Protein AF-A0AAN8C612-F1 (afdb_monomer)

Radius of gyration: 25.5 Å; Cα contacts (8 Å, |Δi|>4): 121; chains: 1; bounding box: 64×46×46 Å

Organism: NCBI:txid159716

Mean predicted aligned error: 17.06 Å

pLDDT: mean 70.89, std 15.76, range [33.28, 92.06]

Nearest PDB structures (foldseek):
  6yfp-assembly1_AA  TM=2.473E-01  e=7.999E+00  Leviviridae sp.

Secondary structure (DSSP, 8-state):
-------S---SEEEEEEEEE-TT---TTS---TT------EEEEEEEE--S------TTS-SS-EEEEEE---SS-S------S-----HHHHHHHHHHHHTT--TTGGGG-

Sequence (113 aa):
MEGGCYPTQVGNTVLFKASYKCQYRVNPRAAKSSKNTCCQAKMHTTLKSTRGEMKAEDPHMPDLPFKVILINRHNHNLFVADAIRHRDVGGKANSILTGPFEIGHTPTSALRS

Structure (mmCIF, N/CA/C/O backbone):
data_AF-A0AAN8C612-F1
#
_entry.id   AF-A0AAN8C612-F1
#
loop_
_atom_site.group_PDB
_atom_site.id
_atom_site.type_symbol
_atom_site.label_atom_id
_atom_site.label_alt_id
_atom_site.label_comp_id
_atom_site.label_asym_id
_atom_site.label_entity_id
_atom_site.label_seq_id
_atom_site.pdbx_PDB_ins_code
_atom_site.Cartn_x
_atom_site.Cartn_y
_atom_site.Cartn_z
_atom_site.occupancy
_atom_site.B_iso_or_equiv
_atom_site.auth_seq_id
_atom_site.auth_comp_id
_atom_site.auth_asym_id
_atom_site.auth_atom_id
_atom_site.pdbx_PDB_model_num
ATOM 1 N N . MET A 1 1 ? 26.838 -25.869 -1.429 1.00 33.28 1 MET A N 1
ATOM 2 C CA . MET A 1 1 ? 26.468 -24.542 -0.891 1.00 33.28 1 MET A CA 1
ATOM 3 C C . MET A 1 1 ? 26.833 -23.528 -1.957 1.00 33.28 1 MET A C 1
ATOM 5 O O . MET A 1 1 ? 27.986 -23.134 -2.028 1.00 33.28 1 MET A O 1
ATOM 9 N N . GLU A 1 2 ? 25.906 -23.197 -2.852 1.00 34.38 2 GLU A N 1
ATOM 10 C CA . GLU A 1 2 ? 26.202 -22.290 -3.966 1.00 34.38 2 GLU A CA 1
ATOM 11 C C . GLU A 1 2 ? 25.794 -20.867 -3.587 1.00 34.38 2 GLU A C 1
ATOM 13 O O . GLU A 1 2 ? 24.615 -20.524 -3.505 1.00 34.38 2 GLU A O 1
ATOM 18 N N . GLY A 1 3 ? 26.800 -20.056 -3.259 1.00 36.91 3 GLY A N 1
ATOM 19 C CA . GLY A 1 3 ? 26.654 -18.626 -3.037 1.00 36.91 3 GLY A CA 1
ATOM 20 C C . GLY A 1 3 ? 26.552 -17.908 -4.376 1.00 36.91 3 GLY A C 1
ATOM 21 O O . GLY A 1 3 ? 27.569 -17.596 -4.988 1.00 36.91 3 GLY A O 1
ATOM 22 N N . GLY A 1 4 ? 25.326 -17.642 -4.825 1.00 34.19 4 GLY A N 1
ATOM 23 C CA . GLY A 1 4 ? 25.079 -16.792 -5.986 1.00 34.19 4 GLY A CA 1
ATOM 24 C C . GLY A 1 4 ? 25.585 -15.369 -5.735 1.00 34.19 4 GLY A C 1
ATOM 25 O O . GLY A 1 4 ? 25.044 -14.643 -4.898 1.00 34.19 4 GLY A O 1
ATOM 26 N N . CYS A 1 5 ? 26.634 -14.973 -6.456 1.00 39.12 5 CYS A N 1
ATOM 27 C CA . CYS A 1 5 ? 27.111 -13.597 -6.539 1.00 39.12 5 CYS A CA 1
ATOM 28 C C . CYS A 1 5 ? 26.143 -12.802 -7.429 1.00 39.12 5 CYS A C 1
ATOM 30 O O . CYS A 1 5 ? 26.260 -12.807 -8.651 1.00 39.12 5 CYS A O 1
ATOM 32 N N . TYR A 1 6 ? 25.141 -12.154 -6.829 1.00 44.09 6 TYR A N 1
ATOM 33 C CA . TYR A 1 6 ? 24.265 -11.239 -7.563 1.00 44.09 6 TYR A CA 1
ATOM 34 C C . TYR A 1 6 ? 25.030 -9.940 -7.866 1.00 44.09 6 TYR A C 1
ATOM 36 O O . TYR A 1 6 ? 25.555 -9.331 -6.929 1.00 44.09 6 TYR A O 1
ATOM 44 N N . PRO A 1 7 ? 25.082 -9.468 -9.125 1.00 44.91 7 PRO A N 1
ATOM 45 C CA . PRO A 1 7 ? 25.811 -8.253 -9.473 1.00 44.91 7 PRO A CA 1
ATOM 46 C C . PRO A 1 7 ? 25.229 -7.042 -8.730 1.00 44.91 7 PRO A C 1
ATOM 48 O O . PRO A 1 7 ? 24.074 -6.650 -8.903 1.00 44.91 7 PRO A O 1
ATOM 51 N N . THR A 1 8 ? 26.041 -6.432 -7.866 1.00 49.28 8 THR A N 1
ATOM 52 C CA . THR A 1 8 ? 25.611 -5.397 -6.911 1.00 49.28 8 THR A CA 1
ATOM 53 C C . THR A 1 8 ? 25.419 -4.007 -7.528 1.00 49.28 8 THR A C 1
ATOM 55 O O . THR A 1 8 ? 25.083 -3.064 -6.807 1.00 49.28 8 THR A O 1
ATOM 58 N N . GLN A 1 9 ? 25.603 -3.838 -8.839 1.00 52.81 9 GLN A N 1
ATOM 59 C CA . GLN A 1 9 ? 25.542 -2.529 -9.496 1.00 52.81 9 GLN A CA 1
ATOM 60 C C . GLN A 1 9 ? 24.810 -2.578 -10.837 1.00 52.81 9 GLN A C 1
ATOM 62 O O . GLN A 1 9 ? 25.395 -2.384 -11.893 1.00 52.81 9 GLN A O 1
ATOM 67 N N . VAL A 1 10 ? 23.498 -2.798 -10.793 1.00 52.53 10 VAL A N 1
ATOM 68 C CA . VAL A 1 10 ? 22.642 -2.561 -11.961 1.00 52.53 10 VAL A CA 1
ATOM 69 C C . VAL A 1 10 ? 21.940 -1.213 -11.781 1.00 52.53 10 VAL A C 1
ATOM 71 O O . VAL A 1 10 ? 21.233 -1.011 -10.788 1.00 52.53 10 VAL A O 1
ATOM 74 N N . GLY A 1 11 ? 22.219 -0.270 -12.689 1.00 54.91 11 GLY A N 1
ATOM 75 C CA . GLY A 1 11 ? 21.623 1.070 -12.791 1.00 54.91 11 GLY A CA 1
ATOM 76 C C . GLY A 1 11 ? 22.271 2.177 -11.933 1.00 54.91 11 GLY A C 1
ATOM 77 O O . GLY A 1 11 ? 22.286 2.097 -10.696 1.00 54.91 11 GLY A O 1
ATOM 78 N N . ASN A 1 12 ? 22.745 3.239 -12.601 1.00 60.12 12 ASN A N 1
ATOM 79 C CA . ASN A 1 12 ? 23.396 4.414 -11.993 1.00 60.12 12 ASN A CA 1
ATOM 80 C C . ASN A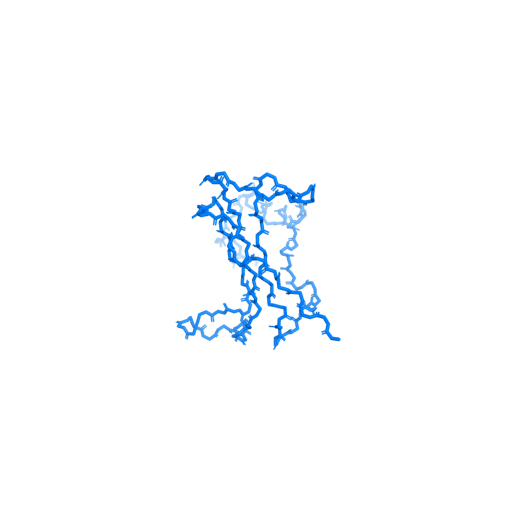 1 12 ? 22.407 5.505 -11.558 1.00 60.12 12 ASN A C 1
ATOM 82 O O . ASN A 1 12 ? 22.705 6.283 -10.654 1.00 60.12 12 ASN A O 1
ATOM 86 N N . THR A 1 13 ? 21.211 5.548 -12.150 1.00 71.25 13 THR A N 1
ATOM 87 C CA . THR A 1 13 ? 20.199 6.565 -11.832 1.00 71.25 13 THR A CA 1
ATOM 88 C C . THR A 1 13 ? 18.966 5.905 -11.237 1.00 71.25 13 THR A C 1
ATOM 90 O O . THR A 1 13 ? 18.426 4.965 -11.808 1.00 71.25 13 THR A O 1
ATOM 93 N N . VAL A 1 14 ? 18.497 6.380 -10.084 1.00 78.12 14 VAL A N 1
ATOM 94 C CA . VAL A 1 14 ? 17.228 5.927 -9.496 1.00 78.12 14 VAL A CA 1
ATOM 95 C C . VAL A 1 14 ? 16.088 6.666 -10.190 1.00 78.12 14 VAL A C 1
ATOM 97 O O . VAL A 1 14 ? 16.010 7.885 -10.086 1.00 78.12 14 VAL A O 1
ATOM 100 N N . LEU A 1 15 ? 15.211 5.938 -10.882 1.00 81.69 15 LEU A N 1
ATOM 101 C CA . LEU A 1 15 ? 14.007 6.510 -11.497 1.00 81.69 15 LEU A CA 1
ATOM 102 C C . LEU A 1 15 ? 12.868 6.615 -10.491 1.00 81.69 15 LEU A C 1
ATOM 104 O O . LEU A 1 15 ? 12.127 7.591 -10.467 1.00 81.69 15 LEU A O 1
ATOM 108 N N . PHE A 1 16 ? 12.729 5.591 -9.655 1.00 83.56 16 PHE A N 1
ATOM 109 C CA . PHE A 1 16 ? 11.653 5.517 -8.685 1.00 83.56 16 PHE A CA 1
ATOM 110 C C . PHE A 1 16 ? 12.127 4.803 -7.429 1.00 83.56 16 PHE A C 1
ATOM 112 O O . PHE A 1 16 ? 12.828 3.794 -7.491 1.00 83.56 16 PHE A O 1
ATOM 119 N N . LYS A 1 17 ? 11.725 5.319 -6.269 1.00 88.69 17 LYS A N 1
ATOM 120 C CA . LYS A 1 17 ? 12.008 4.707 -4.976 1.00 88.69 17 LYS A CA 1
ATOM 121 C C . LYS A 1 17 ? 10.806 4.880 -4.066 1.00 88.69 17 LYS A C 1
ATOM 123 O O . LYS A 1 17 ? 10.449 6.003 -3.727 1.00 88.69 17 LYS A O 1
ATOM 128 N N . ALA A 1 18 ? 10.246 3.769 -3.607 1.00 90.88 18 ALA A N 1
ATOM 129 C CA . ALA A 1 18 ? 9.223 3.762 -2.571 1.00 90.88 18 ALA A CA 1
AT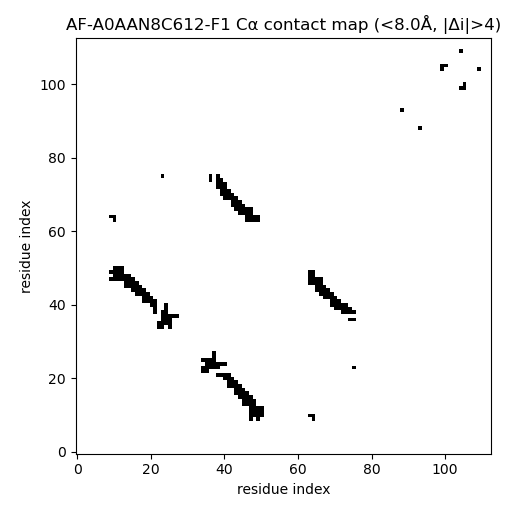OM 130 C C . ALA A 1 18 ? 9.698 2.960 -1.360 1.00 90.88 18 ALA A C 1
ATOM 132 O O . ALA A 1 18 ? 10.473 2.006 -1.462 1.00 90.88 18 ALA A O 1
ATOM 133 N N . SER A 1 19 ? 9.287 3.412 -0.178 1.00 91.31 19 SER A N 1
ATOM 134 C CA . SER A 1 19 ? 9.620 2.782 1.097 1.00 91.31 19 SER A CA 1
ATOM 135 C C . SER A 1 19 ? 8.351 2.597 1.907 1.00 91.31 19 SER A C 1
ATOM 137 O O . SER A 1 19 ? 7.737 3.565 2.349 1.00 91.31 19 SER A O 1
ATOM 139 N N . TYR A 1 20 ? 7.992 1.341 2.121 1.00 89.50 20 TYR A N 1
ATOM 140 C CA . TYR A 1 20 ? 6.845 0.927 2.906 1.00 89.50 20 TYR A CA 1
ATOM 141 C C . TYR A 1 20 ? 7.318 0.443 4.271 1.00 89.50 20 TYR A C 1
ATOM 143 O O . TYR A 1 20 ? 8.387 -0.155 4.426 1.00 89.50 20 TYR A O 1
ATOM 151 N N . LYS A 1 21 ? 6.506 0.722 5.280 1.00 88.31 21 LYS A N 1
ATOM 152 C CA . LYS A 1 21 ? 6.754 0.394 6.681 1.00 88.31 21 LYS A CA 1
ATOM 153 C C . LYS A 1 21 ? 5.457 -0.120 7.276 1.00 88.31 21 LYS A C 1
ATOM 155 O O . LYS A 1 21 ? 4.380 0.304 6.864 1.00 88.31 21 LYS A O 1
ATOM 160 N N . CYS A 1 22 ? 5.568 -1.022 8.240 1.00 86.88 22 CYS A N 1
ATOM 161 C CA . CYS A 1 22 ? 4.397 -1.492 8.957 1.00 86.88 22 CYS A CA 1
ATOM 162 C C . CYS A 1 22 ? 3.678 -0.331 9.670 1.00 86.88 22 CYS A C 1
ATOM 164 O O . CYS A 1 22 ? 4.329 0.563 10.210 1.00 86.88 22 CYS A O 1
ATOM 166 N N . GLN A 1 23 ? 2.344 -0.373 9.731 1.00 80.69 23 GLN A N 1
ATOM 167 C CA . GLN A 1 23 ? 1.541 0.570 10.516 1.00 80.69 23 GLN A CA 1
ATOM 168 C C . GLN A 1 23 ? 1.947 0.580 11.997 1.00 80.69 23 GLN A C 1
ATOM 170 O O . GLN A 1 23 ? 1.923 1.630 12.633 1.00 80.69 23 GLN A O 1
ATOM 175 N N . TYR A 1 24 ? 2.391 -0.569 12.518 1.00 81.06 24 TYR A N 1
ATOM 176 C CA . TYR A 1 24 ? 2.840 -0.709 13.901 1.00 81.06 24 TYR A CA 1
ATOM 177 C C . TYR A 1 24 ? 4.274 -0.209 14.146 1.00 81.06 24 TYR A C 1
ATOM 179 O O . TYR A 1 24 ? 4.827 -0.343 15.240 1.00 81.06 24 TYR A O 1
ATOM 187 N N . ARG A 1 25 ? 4.902 0.381 13.122 1.00 74.44 25 ARG A N 1
ATOM 188 C CA . ARG A 1 25 ? 6.215 1.025 13.186 1.00 74.44 25 ARG A CA 1
ATOM 189 C C . ARG A 1 25 ? 6.034 2.535 13.330 1.00 74.44 25 ARG A C 1
ATOM 191 O O . ARG A 1 25 ? 6.195 3.279 12.358 1.00 74.44 25 ARG A O 1
ATOM 198 N N . VAL A 1 26 ? 5.701 2.995 14.534 1.00 65.62 26 VAL A N 1
ATOM 199 C CA . VAL A 1 26 ? 5.548 4.430 14.807 1.00 65.62 26 VAL A CA 1
ATOM 200 C C . VAL A 1 26 ? 6.843 4.980 15.401 1.00 65.62 26 VAL A C 1
ATOM 202 O O . VAL A 1 26 ? 7.542 4.320 16.166 1.00 65.62 26 VAL A O 1
ATOM 205 N N . ASN A 1 27 ? 7.202 6.186 14.969 1.00 63.59 27 ASN A N 1
ATOM 206 C CA . ASN A 1 27 ? 8.420 6.891 15.354 1.00 63.59 27 ASN A CA 1
ATOM 207 C C . ASN A 1 27 ? 8.548 6.915 16.895 1.00 63.59 27 ASN A C 1
ATOM 209 O O . ASN A 1 27 ? 7.556 7.246 17.543 1.00 63.59 27 ASN A O 1
ATOM 213 N N . PRO A 1 28 ? 9.718 6.640 17.506 1.00 60.41 28 PRO A N 1
ATOM 214 C CA . PRO A 1 28 ? 9.890 6.690 18.967 1.00 60.41 28 PRO A CA 1
ATOM 215 C C . PRO A 1 28 ? 9.556 8.053 19.601 1.00 60.41 28 PRO A C 1
ATOM 217 O O . PRO A 1 28 ? 9.440 8.149 20.815 1.00 60.41 28 PRO A O 1
ATOM 220 N N . ARG A 1 29 ? 9.396 9.106 18.785 1.00 62.66 29 ARG A N 1
ATOM 221 C CA . ARG A 1 29 ? 8.989 10.457 19.203 1.00 62.66 29 ARG A CA 1
ATOM 222 C C . ARG A 1 29 ? 7.475 10.702 19.174 1.00 62.66 29 ARG A C 1
ATOM 224 O O . ARG A 1 29 ? 7.034 11.753 19.619 1.00 62.66 29 ARG A O 1
ATOM 231 N N . ALA A 1 30 ? 6.685 9.790 18.6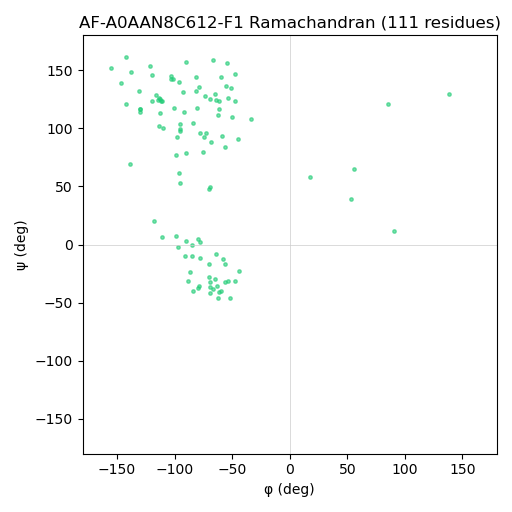09 1.00 60.38 30 ALA A N 1
ATOM 232 C CA . ALA A 1 30 ? 5.231 9.899 18.626 1.00 60.38 30 ALA A CA 1
ATOM 233 C C . ALA A 1 30 ? 4.691 9.403 19.975 1.00 60.38 30 ALA A C 1
ATOM 235 O O . ALA A 1 30 ? 5.231 8.452 20.543 1.00 60.38 30 ALA A O 1
ATOM 236 N N . ALA A 1 31 ? 3.626 10.040 20.472 1.00 60.75 31 ALA A N 1
ATOM 237 C CA . ALA A 1 31 ? 2.936 9.638 21.696 1.00 60.75 31 ALA A CA 1
ATOM 238 C C . ALA A 1 31 ? 2.660 8.123 21.709 1.00 60.75 31 ALA A C 1
ATOM 240 O O . ALA A 1 31 ? 2.436 7.528 20.651 1.00 60.75 31 ALA A O 1
ATOM 241 N N . LYS A 1 32 ? 2.690 7.510 22.904 1.00 57.75 32 LYS A N 1
ATOM 242 C CA . LYS A 1 32 ? 2.475 6.071 23.140 1.00 57.75 32 LYS A CA 1
ATOM 243 C C . LYS A 1 32 ? 1.117 5.627 22.580 1.00 57.75 32 LYS A C 1
ATOM 245 O O . LYS A 1 32 ? 0.120 5.577 23.287 1.00 57.75 32 LYS A O 1
ATOM 250 N N . SER A 1 33 ? 1.073 5.325 21.290 1.00 64.38 33 SER A N 1
ATOM 251 C CA . SER A 1 33 ? -0.075 4.705 20.651 1.00 64.38 33 SER A CA 1
ATOM 252 C C . SER A 1 33 ? -0.038 3.219 20.977 1.00 64.38 33 SER A C 1
ATOM 254 O O . SER A 1 33 ? 1.008 2.586 20.836 1.00 64.38 33 SER A O 1
ATOM 256 N N . SER A 1 34 ? -1.183 2.644 21.346 1.00 65.31 34 SER A N 1
ATOM 257 C CA . SER A 1 34 ? -1.353 1.193 21.524 1.00 65.31 34 SER A CA 1
ATOM 258 C C . SER A 1 34 ? -0.979 0.387 20.274 1.00 65.31 34 SER A C 1
ATOM 260 O O . SER A 1 34 ? -0.737 -0.813 20.352 1.00 65.31 34 SER A O 1
ATOM 262 N N . LYS A 1 35 ? -0.894 1.053 19.115 1.00 67.12 35 LYS A N 1
ATOM 263 C CA . LYS A 1 35 ? -0.466 0.471 17.845 1.00 67.12 35 LYS A CA 1
ATOM 264 C C . LYS A 1 35 ? 1.043 0.569 17.604 1.00 67.12 35 LYS A C 1
ATOM 266 O O . LYS A 1 35 ? 1.480 0.169 16.541 1.00 67.12 35 LYS A O 1
ATOM 271 N N . ASN A 1 36 ? 1.867 1.091 18.515 1.00 76.38 36 ASN A N 1
ATOM 272 C CA . ASN A 1 36 ? 3.313 1.174 18.290 1.00 76.38 36 ASN A CA 1
ATOM 273 C C . ASN A 1 36 ? 4.063 -0.015 18.907 1.00 76.38 36 ASN A C 1
ATOM 275 O O . ASN A 1 36 ? 4.397 0.012 20.088 1.00 76.38 36 ASN A O 1
ATOM 279 N N . THR A 1 37 ? 4.378 -1.031 18.100 1.00 80.06 37 THR A N 1
ATOM 280 C CA . THR A 1 37 ? 5.221 -2.164 18.528 1.00 80.06 37 THR A CA 1
ATOM 281 C C . THR A 1 37 ? 6.673 -2.022 18.083 1.00 80.06 37 THR A C 1
ATOM 283 O O . THR A 1 37 ? 7.451 -2.964 18.223 1.00 80.06 37 THR A O 1
ATOM 286 N N . CYS A 1 38 ? 7.067 -0.874 17.517 1.00 82.31 38 CYS A N 1
ATOM 287 C CA . CYS A 1 38 ? 8.397 -0.680 16.932 1.00 82.31 38 CYS A CA 1
ATOM 288 C C . CYS A 1 38 ? 8.747 -1.763 15.889 1.00 82.31 38 CYS A C 1
ATOM 290 O O . CYS A 1 38 ? 9.884 -2.233 15.813 1.00 82.31 38 CYS A O 1
ATOM 292 N N . CYS A 1 39 ? 7.759 -2.167 15.083 1.00 86.75 39 CYS A N 1
ATOM 293 C CA . CYS A 1 39 ? 7.899 -3.265 14.128 1.00 86.75 39 CYS A CA 1
ATOM 294 C C . CYS A 1 39 ? 9.088 -3.062 13.161 1.00 86.75 39 CYS A C 1
ATOM 296 O O . CYS A 1 39 ? 9.302 -1.972 12.620 1.00 86.75 39 CYS A O 1
ATOM 298 N N . GLN A 1 40 ? 9.863 -4.122 12.910 1.00 88.62 40 GLN A N 1
ATOM 299 C CA . GLN A 1 40 ? 11.028 -4.079 12.014 1.00 88.62 40 GLN A CA 1
ATOM 300 C C . GLN A 1 40 ? 10.669 -4.293 10.539 1.00 88.62 40 GLN A C 1
ATOM 302 O O . GLN A 1 40 ? 11.517 -4.069 9.670 1.00 88.62 40 GLN A O 1
ATOM 307 N N . ALA A 1 41 ? 9.429 -4.686 10.249 1.00 91.19 41 ALA A N 1
ATOM 308 C CA . ALA A 1 41 ? 8.996 -4.964 8.896 1.00 91.19 41 ALA A CA 1
ATOM 309 C C . ALA A 1 41 ? 9.014 -3.714 8.009 1.00 91.19 41 ALA A C 1
ATOM 311 O O . ALA A 1 41 ? 8.482 -2.649 8.358 1.00 91.19 41 ALA A O 1
ATOM 312 N N . LYS A 1 42 ? 9.646 -3.861 6.845 1.00 91.94 42 LYS A N 1
ATOM 313 C CA . LYS A 1 42 ? 9.810 -2.801 5.849 1.00 91.94 42 LYS A CA 1
ATOM 314 C C . LYS A 1 42 ? 10.005 -3.386 4.458 1.00 91.94 42 LYS A C 1
ATOM 316 O O . LYS A 1 42 ? 10.566 -4.470 4.308 1.00 91.94 42 LYS A O 1
ATOM 321 N N . MET A 1 43 ? 9.591 -2.632 3.450 1.00 92.06 43 MET A N 1
ATOM 322 C CA . MET A 1 43 ? 9.820 -2.952 2.047 1.00 92.06 43 MET A CA 1
ATOM 323 C C . MET A 1 43 ? 10.383 -1.724 1.339 1.00 92.06 43 MET A C 1
ATOM 325 O O . MET A 1 43 ? 9.851 -0.625 1.482 1.00 92.06 43 MET A O 1
ATOM 329 N N . HIS A 1 44 ? 11.449 -1.902 0.570 1.00 91.50 44 HIS A N 1
ATOM 330 C CA . HIS A 1 44 ? 11.995 -0.869 -0.300 1.00 91.50 44 HIS A CA 1
ATOM 331 C C . HIS A 1 44 ? 11.946 -1.361 -1.736 1.00 91.50 44 HIS A C 1
ATOM 333 O O . HIS A 1 44 ? 12.532 -2.392 -2.053 1.00 91.50 44 HIS A O 1
ATOM 339 N N . THR A 1 45 ? 11.287 -0.606 -2.600 1.00 89.69 45 THR A N 1
ATOM 340 C CA . THR A 1 45 ? 11.231 -0.868 -4.038 1.00 89.69 45 THR A CA 1
ATOM 341 C C . THR A 1 45 ? 11.982 0.247 -4.742 1.00 89.69 45 THR A C 1
ATOM 343 O O . THR A 1 45 ? 11.716 1.425 -4.502 1.00 89.69 45 THR A O 1
ATOM 346 N N . THR A 1 46 ? 12.969 -0.102 -5.560 1.00 86.31 46 THR A N 1
ATOM 347 C CA . THR A 1 46 ? 13.794 0.858 -6.298 1.00 86.31 46 THR A CA 1
ATOM 348 C C . THR A 1 46 ? 13.842 0.450 -7.760 1.00 86.31 46 THR A C 1
ATOM 350 O O . THR A 1 46 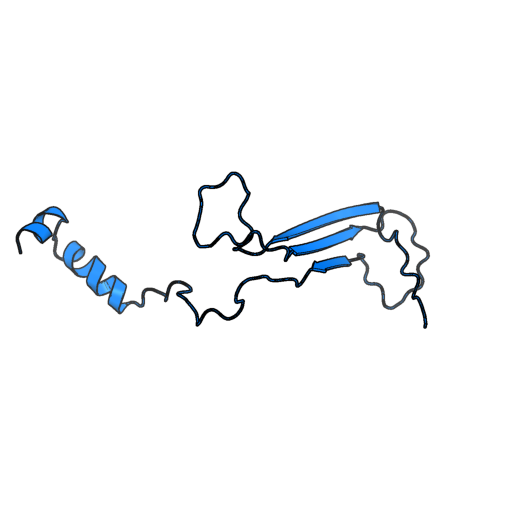? 14.376 -0.605 -8.079 1.00 86.31 46 THR A O 1
ATOM 353 N N . LEU A 1 47 ? 13.313 1.293 -8.636 1.00 83.50 47 LEU A N 1
ATOM 354 C CA . LEU A 1 47 ? 13.510 1.197 -10.075 1.00 83.50 47 LEU A CA 1
ATOM 355 C C . LEU A 1 47 ? 14.706 2.060 -10.452 1.00 83.50 47 LEU A C 1
ATOM 357 O O . LEU A 1 47 ? 14.796 3.225 -10.041 1.00 83.50 47 LEU A O 1
ATOM 361 N N . LYS A 1 48 ? 15.620 1.507 -11.233 1.00 78.00 48 LYS A N 1
ATOM 362 C CA . LYS A 1 48 ? 16.798 2.220 -11.707 1.00 78.00 48 LYS A CA 1
ATOM 363 C C . LYS A 1 48 ? 16.833 2.242 -13.230 1.00 78.00 48 LYS A C 1
ATOM 365 O O . LYS A 1 48 ? 16.294 1.359 -13.880 1.00 78.00 48 LYS A O 1
ATOM 370 N N . SER A 1 49 ? 17.481 3.263 -13.774 1.00 72.44 49 SER A N 1
ATOM 371 C CA . SER A 1 49 ? 17.808 3.400 -15.187 1.00 72.44 49 SER A CA 1
ATOM 372 C C . SER A 1 49 ? 19.269 3.047 -15.422 1.00 72.44 49 SER A C 1
ATOM 374 O O . SER A 1 49 ? 20.158 3.389 -14.630 1.00 72.44 49 SER A O 1
ATOM 376 N N . THR A 1 50 ? 19.503 2.394 -16.548 1.00 65.31 50 THR A N 1
ATOM 377 C CA . THR A 1 50 ? 20.802 2.059 -17.120 1.00 65.31 50 THR A CA 1
ATOM 378 C C . THR A 1 50 ? 21.193 3.120 -18.153 1.00 65.31 50 THR A C 1
ATOM 380 O O . THR A 1 50 ? 21.336 2.852 -19.339 1.00 65.31 50 THR A O 1
ATOM 383 N N . ARG A 1 51 ? 21.352 4.385 -17.733 1.00 56.09 51 ARG A N 1
ATOM 384 C CA . ARG A 1 51 ? 22.022 5.374 -18.595 1.00 56.09 51 ARG A CA 1
ATOM 385 C C . ARG A 1 51 ? 23.518 5.068 -18.624 1.00 56.09 51 ARG A C 1
ATOM 387 O O . ARG A 1 51 ? 24.253 5.455 -17.718 1.00 56.09 51 ARG A O 1
ATOM 394 N N . GLY A 1 52 ? 23.915 4.334 -19.654 1.00 53.50 52 GLY A N 1
ATOM 395 C CA . GLY 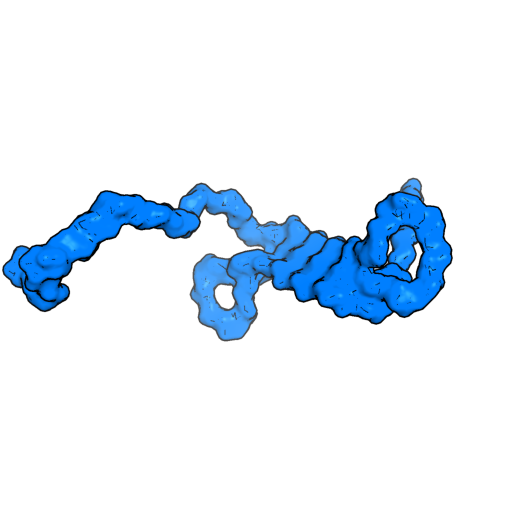A 1 52 ? 25.270 3.861 -19.913 1.00 53.50 52 GLY A CA 1
ATOM 396 C C . GLY A 1 52 ? 25.200 2.422 -20.405 1.00 53.50 52 GLY A C 1
ATOM 397 O O . GLY A 1 52 ? 24.513 1.619 -19.781 1.00 53.50 52 GLY A O 1
ATOM 398 N N . GLU A 1 53 ? 25.860 2.139 -21.528 1.00 51.25 53 GLU A N 1
ATOM 399 C CA . GLU A 1 53 ? 25.915 0.843 -22.215 1.00 51.25 53 GLU A CA 1
ATOM 400 C C . GLU A 1 53 ? 26.159 -0.316 -21.231 1.00 51.25 53 GLU A C 1
ATOM 402 O O . GLU A 1 53 ? 27.296 -0.670 -20.918 1.00 51.25 53 GLU A O 1
ATOM 407 N N . MET A 1 54 ? 25.093 -0.922 -20.705 1.00 50.91 54 MET A N 1
ATOM 408 C CA . MET A 1 54 ? 25.226 -2.155 -19.943 1.00 50.91 54 MET A CA 1
ATOM 409 C C . MET A 1 54 ? 25.251 -3.298 -20.950 1.00 50.91 54 MET A C 1
ATOM 411 O O . MET A 1 54 ? 24.220 -3.682 -21.491 1.00 50.91 54 MET A O 1
ATOM 415 N N . LYS A 1 55 ? 26.448 -3.848 -21.178 1.00 50.09 55 LYS A N 1
ATOM 416 C CA . LYS A 1 55 ? 26.685 -5.135 -21.851 1.00 50.09 55 LYS A CA 1
ATOM 417 C C . LYS A 1 55 ? 26.202 -6.310 -20.986 1.00 50.09 55 LYS A C 1
ATOM 419 O O . LYS A 1 55 ? 26.969 -7.220 -20.688 1.00 50.09 55 LYS A O 1
ATOM 424 N N . ALA A 1 56 ? 24.976 -6.255 -20.481 1.00 51.06 56 ALA A N 1
ATOM 425 C CA . ALA A 1 56 ? 24.370 -7.395 -19.814 1.00 51.06 56 ALA A CA 1
ATOM 426 C C . ALA A 1 56 ? 23.469 -8.087 -20.838 1.00 51.06 56 ALA A C 1
ATOM 428 O O . ALA A 1 56 ? 22.315 -7.709 -21.005 1.00 51.06 56 ALA A O 1
ATOM 429 N N . GLU A 1 57 ? 24.023 -9.083 -21.533 1.00 50.34 57 GLU A N 1
ATOM 430 C CA . GLU A 1 57 ? 23.283 -10.054 -22.351 1.00 50.34 57 GLU A CA 1
ATOM 431 C C . GLU A 1 57 ? 22.474 -11.013 -21.456 1.00 50.34 57 GLU A C 1
ATOM 433 O O . GLU A 1 57 ? 22.558 -12.230 -21.593 1.00 50.34 57 GLU A O 1
ATOM 438 N N . ASP A 1 58 ? 21.734 -10.490 -20.475 1.00 54.91 58 ASP A N 1
ATOM 439 C CA . ASP A 1 58 ? 20.765 -11.289 -19.731 1.00 54.91 58 ASP A CA 1
ATOM 440 C C . ASP A 1 58 ? 19.387 -11.087 -20.382 1.00 54.91 58 ASP A C 1
ATOM 442 O O . ASP A 1 58 ? 18.736 -10.071 -20.119 1.00 54.91 58 ASP A O 1
ATOM 446 N N . PRO A 1 59 ? 18.919 -12.020 -21.235 1.00 56.03 59 PRO A N 1
ATOM 447 C CA . PRO A 1 59 ? 17.612 -11.926 -21.887 1.00 56.03 59 PRO A CA 1
ATOM 448 C C . PRO A 1 59 ? 16.434 -11.965 -20.899 1.00 56.03 59 PRO A C 1
ATOM 450 O O . PRO A 1 59 ? 15.293 -11.741 -21.305 1.00 56.03 59 PRO A O 1
ATOM 453 N N . HIS A 1 60 ? 16.679 -12.234 -19.612 1.00 58.19 60 HIS A N 1
ATOM 454 C CA . HIS A 1 60 ? 15.670 -12.180 -18.557 1.00 58.19 60 HIS A CA 1
ATOM 455 C C . HIS A 1 60 ? 15.667 -10.857 -17.777 1.00 58.19 60 HIS A C 1
ATOM 457 O O . HIS A 1 60 ? 14.815 -10.680 -16.899 1.00 58.19 60 HIS A O 1
ATOM 463 N N . MET A 1 61 ? 16.573 -9.916 -18.072 1.00 53.06 61 MET A N 1
ATOM 464 C CA . MET A 1 61 ? 16.599 -8.615 -17.408 1.00 53.06 61 MET A CA 1
ATOM 465 C C . MET A 1 61 ? 15.761 -7.590 -18.200 1.00 53.06 61 MET A C 1
ATOM 467 O O . MET A 1 61 ? 16.119 -7.248 -19.323 1.00 53.06 61 MET A O 1
ATOM 471 N N . PRO A 1 62 ? 14.643 -7.079 -17.647 1.00 57.41 62 PRO A N 1
ATOM 472 C CA . PRO A 1 62 ? 13.824 -6.077 -18.327 1.00 57.41 62 PRO A CA 1
ATOM 473 C C . PRO A 1 62 ? 14.573 -4.741 -18.468 1.00 57.41 62 PRO A C 1
ATOM 475 O O . PRO A 1 62 ? 15.463 -4.450 -17.667 1.00 57.41 62 PRO A O 1
ATOM 478 N N . ASP A 1 63 ? 14.141 -3.902 -19.421 1.00 60.84 63 ASP A N 1
ATOM 479 C CA . ASP A 1 63 ? 14.721 -2.593 -19.800 1.00 60.84 63 ASP A CA 1
ATOM 480 C C . ASP A 1 63 ? 15.119 -1.671 -18.630 1.00 60.84 63 ASP A C 1
ATOM 482 O O . ASP A 1 63 ? 15.951 -0.774 -18.778 1.00 60.84 63 ASP A O 1
ATOM 486 N N . LEU A 1 64 ? 14.520 -1.868 -17.452 1.00 64.12 64 LEU A N 1
ATOM 487 C CA . LEU A 1 64 ? 14.819 -1.132 -16.233 1.00 64.12 64 LEU A CA 1
ATOM 488 C C . LEU A 1 64 ? 15.065 -2.094 -15.057 1.00 64.12 64 LEU A C 1
ATOM 490 O O . LEU A 1 64 ? 14.131 -2.770 -14.613 1.00 64.12 64 LEU A O 1
ATOM 494 N N . PRO A 1 65 ? 16.276 -2.126 -14.470 1.00 73.19 65 PRO A N 1
ATOM 495 C CA . PRO A 1 65 ? 16.553 -2.927 -13.286 1.00 73.19 65 PRO A CA 1
ATOM 496 C C . PRO A 1 65 ? 15.686 -2.499 -12.100 1.00 73.19 65 PRO A C 1
ATOM 498 O O . PRO A 1 65 ? 15.721 -1.352 -11.637 1.00 73.19 65 PRO A O 1
ATOM 501 N N . PHE A 1 66 ? 14.944 -3.462 -11.560 1.00 78.38 66 PHE A N 1
ATOM 502 C CA . PHE A 1 66 ? 14.083 -3.289 -10.399 1.00 78.38 66 PHE A CA 1
ATOM 503 C C . PHE A 1 66 ? 14.639 -4.056 -9.197 1.00 78.38 66 PHE A C 1
ATOM 505 O O . PHE A 1 66 ? 14.849 -5.265 -9.243 1.00 78.38 66 PHE A O 1
ATOM 512 N N . LYS A 1 67 ? 14.880 -3.348 -8.092 1.00 80.81 67 LYS A N 1
ATOM 513 C CA . LYS A 1 67 ? 15.385 -3.908 -6.836 1.00 80.81 67 LYS A CA 1
ATOM 514 C C . LYS A 1 67 ? 14.312 -3.842 -5.759 1.00 80.81 67 LYS A C 1
ATOM 516 O O . LYS A 1 67 ? 13.865 -2.752 -5.396 1.00 80.81 67 LYS A O 1
ATOM 521 N N . VAL A 1 68 ? 13.987 -4.993 -5.175 1.00 85.31 68 VAL A N 1
ATOM 522 C CA . VAL A 1 68 ? 13.103 -5.098 -4.007 1.00 85.31 68 VAL A CA 1
ATOM 523 C C . VAL A 1 68 ? 13.893 -5.601 -2.806 1.00 85.31 68 VAL A C 1
ATOM 525 O O . VAL A 1 68 ? 14.551 -6.633 -2.870 1.00 85.31 68 VAL A O 1
ATOM 528 N N . ILE A 1 69 ? 13.832 -4.867 -1.697 1.00 88.06 69 ILE A N 1
ATOM 529 C CA . ILE A 1 69 ? 14.345 -5.297 -0.394 1.00 88.06 69 ILE A CA 1
ATOM 530 C C . ILE A 1 69 ? 13.141 -5.478 0.520 1.00 88.06 69 ILE A C 1
ATOM 532 O O . ILE A 1 69 ? 12.494 -4.493 0.876 1.00 88.06 69 ILE A O 1
ATOM 536 N N . LEU A 1 70 ? 12.864 -6.717 0.919 1.00 91.62 70 LEU A N 1
ATOM 537 C CA . LEU A 1 70 ? 11.761 -7.061 1.811 1.00 91.62 70 LEU A CA 1
ATOM 538 C C . LEU A 1 70 ? 12.300 -7.603 3.138 1.00 91.62 70 LEU A C 1
ATOM 540 O O . LEU A 1 70 ? 13.041 -8.581 3.165 1.00 91.62 70 LEU A O 1
ATOM 544 N N . ILE A 1 71 ? 11.896 -6.985 4.246 1.00 91.88 71 ILE A N 1
ATOM 545 C CA . ILE A 1 71 ? 12.086 -7.521 5.595 1.00 91.88 71 ILE A CA 1
ATOM 546 C C . ILE A 1 71 ? 10.705 -7.846 6.149 1.00 91.88 71 ILE A C 1
ATOM 548 O O . ILE A 1 71 ? 9.985 -6.951 6.586 1.00 91.88 71 ILE A O 1
ATOM 552 N N . ASN A 1 72 ? 10.353 -9.129 6.142 1.00 89.38 72 ASN A N 1
ATOM 553 C CA . ASN A 1 72 ? 9.074 -9.635 6.640 1.00 89.38 72 ASN A CA 1
ATOM 554 C C . ASN A 1 72 ? 9.186 -10.118 8.099 1.00 89.38 72 ASN A C 1
ATOM 556 O O . ASN A 1 72 ? 8.898 -11.267 8.419 1.00 89.38 72 ASN A O 1
ATOM 560 N N . ARG A 1 73 ? 9.706 -9.263 8.988 1.00 90.69 73 ARG A N 1
ATOM 561 C CA . ARG A 1 73 ? 9.844 -9.572 10.421 1.00 90.69 73 ARG A CA 1
ATOM 562 C C . ARG A 1 73 ? 8.871 -8.729 11.230 1.00 90.69 73 ARG A C 1
ATOM 564 O O . ARG A 1 73 ? 9.135 -7.556 11.505 1.00 90.69 73 ARG A O 1
ATOM 571 N N . HIS A 1 74 ? 7.758 -9.349 11.604 1.00 89.12 74 HIS A N 1
ATOM 572 C CA . HIS A 1 74 ? 6.722 -8.747 12.434 1.00 89.12 74 HIS A CA 1
ATOM 573 C C . HIS A 1 74 ? 6.812 -9.258 13.872 1.00 89.12 74 HIS A C 1
ATOM 575 O O . HIS A 1 74 ? 7.107 -10.422 14.110 1.00 89.12 74 HIS A O 1
ATOM 581 N N . ASN A 1 75 ? 6.559 -8.368 14.827 1.00 88.06 75 ASN A N 1
ATOM 582 C CA . ASN A 1 75 ? 6.520 -8.652 16.265 1.00 88.06 75 ASN A CA 1
ATOM 583 C C . ASN A 1 75 ? 5.131 -8.376 16.861 1.00 88.06 75 ASN A C 1
ATOM 585 O O . ASN A 1 75 ? 4.989 -8.118 18.051 1.00 88.06 75 ASN A O 1
ATOM 589 N N . HIS A 1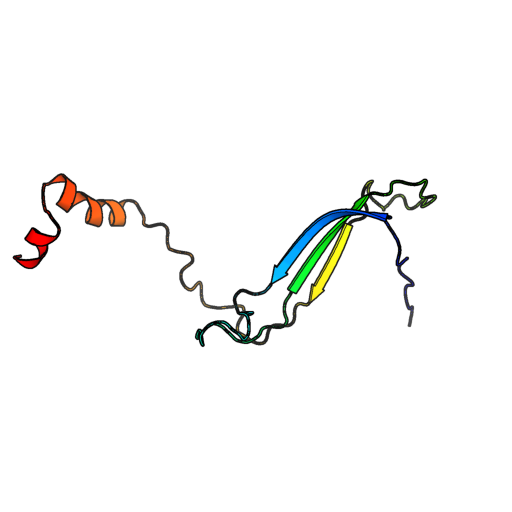 76 ? 4.121 -8.353 16.000 1.00 83.75 76 HIS A N 1
ATOM 590 C CA . HIS A 1 76 ? 2.726 -8.134 16.333 1.00 83.75 76 HIS A CA 1
ATOM 591 C C . HIS A 1 76 ? 1.883 -9.039 15.441 1.00 83.75 76 HIS A C 1
ATOM 593 O O . HIS A 1 76 ? 2.342 -9.492 14.387 1.00 83.75 76 HIS A O 1
ATOM 599 N N . ASN A 1 77 ? 0.636 -9.262 15.840 1.00 83.19 77 ASN A N 1
ATOM 600 C CA . ASN A 1 77 ? -0.283 -10.049 15.036 1.00 83.19 77 ASN A CA 1
ATOM 601 C C . ASN A 1 77 ? -0.541 -9.338 13.702 1.00 83.19 77 ASN A C 1
ATOM 603 O O . ASN A 1 77 ? -0.917 -8.164 13.664 1.00 83.19 77 ASN A O 1
ATOM 607 N N . LEU A 1 78 ? -0.292 -10.060 12.610 1.00 78.69 78 LEU A N 1
ATOM 608 C CA . LEU A 1 78 ? -0.652 -9.660 11.247 1.00 78.69 78 LEU A CA 1
ATOM 609 C C . LEU A 1 78 ? -2.133 -9.907 10.973 1.00 78.69 78 LEU A C 1
ATOM 611 O O . LEU A 1 78 ? -2.795 -9.128 10.295 1.00 78.69 78 LEU A O 1
ATOM 615 N N . PHE A 1 79 ? -2.641 -10.993 11.545 1.00 73.38 79 PHE A N 1
ATOM 616 C CA . PHE A 1 79 ? -4.027 -11.408 11.473 1.00 73.38 79 PHE A CA 1
ATOM 617 C C . PHE A 1 79 ? -4.773 -10.778 12.646 1.00 73.38 79 PHE A C 1
ATOM 619 O O . PHE A 1 79 ? -4.987 -11.394 13.687 1.00 73.38 79 PHE A O 1
ATOM 626 N N . VAL A 1 80 ? -5.109 -9.500 12.510 1.00 59.59 80 VAL A N 1
ATOM 627 C CA . VAL A 1 80 ? -6.195 -8.927 13.304 1.00 59.59 80 VAL A CA 1
ATOM 628 C C . VAL A 1 80 ? -7.479 -9.320 12.582 1.00 59.59 80 VAL A C 1
ATOM 630 O O . VAL A 1 80 ? -7.534 -9.181 11.362 1.00 59.59 80 VAL A O 1
ATOM 633 N N . ALA A 1 81 ? -8.478 -9.843 13.298 1.00 55.06 81 ALA A N 1
ATOM 634 C CA . ALA A 1 81 ? -9.792 -10.141 12.733 1.00 55.06 81 ALA A CA 1
ATOM 635 C C . ALA A 1 81 ? -10.386 -8.844 12.182 1.00 55.06 81 ALA A C 1
ATOM 637 O O . ALA A 1 81 ? -10.911 -8.060 12.962 1.00 55.06 81 ALA A O 1
ATOM 638 N N . ASP A 1 82 ? -10.163 -8.598 10.887 1.00 53.09 82 ASP A N 1
ATOM 639 C CA . ASP A 1 82 ? -10.637 -7.490 10.058 1.00 53.09 82 ASP A CA 1
ATOM 640 C C . ASP A 1 82 ? -11.133 -6.288 10.870 1.00 53.09 82 ASP A C 1
ATOM 642 O O . ASP A 1 82 ? -12.310 -5.931 10.827 1.00 53.09 82 ASP A O 1
ATOM 646 N N . ALA A 1 83 ? -10.252 -5.728 11.714 1.00 51.69 83 ALA A N 1
ATOM 647 C CA . ALA A 1 83 ? -10.636 -4.694 12.660 1.00 51.69 83 ALA A CA 1
ATOM 648 C C . ALA A 1 83 ? -10.808 -3.404 11.873 1.00 51.69 83 ALA A C 1
ATOM 650 O O . ALA A 1 83 ? -9.926 -2.550 11.825 1.00 51.69 83 ALA A O 1
ATOM 651 N N . ILE A 1 84 ? -11.973 -3.322 11.242 1.00 54.06 84 ILE A N 1
ATOM 652 C CA . ILE A 1 84 ? -12.591 -2.131 10.720 1.00 54.06 84 ILE A CA 1
ATOM 653 C C . ILE A 1 84 ? -11.627 -1.443 9.744 1.00 54.06 84 ILE A C 1
ATOM 655 O O . ILE A 1 84 ? -11.219 -0.300 9.942 1.00 54.06 84 ILE A O 1
ATOM 659 N N . ARG A 1 85 ? -11.321 -2.100 8.610 1.00 54.47 85 ARG A N 1
ATOM 660 C CA . ARG A 1 85 ? -11.371 -1.324 7.358 1.00 54.47 85 ARG A CA 1
ATOM 661 C C . ARG A 1 85 ? -12.735 -0.666 7.433 1.00 54.47 85 ARG A C 1
ATOM 663 O O . ARG A 1 85 ? -13.698 -1.421 7.516 1.00 54.47 85 ARG A O 1
ATOM 670 N N . HIS A 1 86 ? -12.793 0.655 7.628 1.00 58.78 86 HIS A N 1
ATOM 671 C CA . HIS A 1 86 ? -14.044 1.393 7.801 1.00 58.78 86 HIS A CA 1
ATOM 672 C C . HIS A 1 86 ? -15.104 0.716 6.946 1.00 58.78 86 HIS A C 1
ATOM 674 O O . HIS A 1 86 ? -14.954 0.696 5.724 1.00 58.78 86 HIS A O 1
ATOM 680 N N . ARG A 1 87 ? -16.062 0.020 7.587 1.00 58.12 87 ARG A N 1
ATOM 681 C CA . ARG A 1 87 ? -17.168 -0.558 6.831 1.00 58.12 87 ARG A CA 1
ATOM 682 C C . ARG A 1 87 ? -17.711 0.623 6.069 1.00 58.12 87 ARG A C 1
ATOM 684 O O . ARG A 1 87 ? -17.947 1.661 6.693 1.00 58.12 87 ARG A O 1
ATOM 691 N N . ASP A 1 88 ? -17.805 0.478 4.754 1.00 59.78 88 ASP A N 1
ATOM 692 C CA . ASP A 1 88 ? -18.449 1.495 3.952 1.00 59.78 88 ASP A CA 1
ATOM 693 C C . ASP A 1 88 ? -19.768 1.810 4.659 1.00 59.78 88 ASP A C 1
ATOM 695 O O . ASP A 1 88 ? -20.497 0.88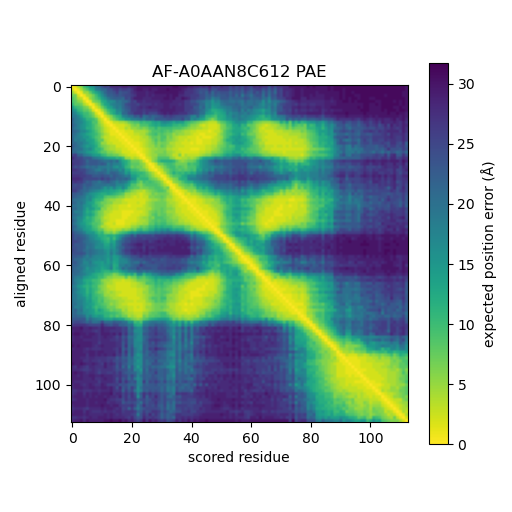3 5.050 1.00 59.78 88 ASP A O 1
ATOM 699 N N . VAL A 1 89 ? -19.979 3.083 4.996 1.00 64.56 89 VAL A N 1
ATOM 700 C CA . VAL A 1 89 ? -21.196 3.507 5.684 1.00 64.56 89 VAL A CA 1
ATOM 701 C C . VAL A 1 89 ? -22.281 3.330 4.640 1.00 64.56 89 VAL A C 1
ATOM 703 O O . VAL A 1 89 ? -22.531 4.211 3.824 1.00 64.56 89 VAL A O 1
ATOM 706 N N . GLY A 1 90 ? -22.847 2.122 4.595 1.00 74.62 90 GLY A N 1
ATOM 707 C CA . GLY A 1 90 ? -23.825 1.754 3.586 1.00 74.62 90 GLY A CA 1
ATOM 708 C C . GLY A 1 90 ? -24.965 2.763 3.596 1.00 74.62 90 GLY A C 1
ATOM 709 O O . GLY A 1 90 ? -25.217 3.400 4.620 1.00 74.62 90 GLY A O 1
ATOM 710 N N . GLY A 1 91 ? -25.679 2.894 2.476 1.00 81.56 91 GLY A N 1
ATOM 711 C CA . GLY A 1 91 ? -26.692 3.944 2.294 1.00 81.56 91 GLY A CA 1
ATOM 712 C C . GLY A 1 91 ? -27.672 4.096 3.465 1.00 81.56 91 GLY A C 1
ATOM 713 O O . GLY A 1 91 ? -28.054 5.211 3.792 1.00 81.56 91 GLY A O 1
ATOM 714 N N . LYS A 1 92 ? -27.980 2.999 4.174 1.00 80.31 92 LYS A N 1
ATOM 715 C CA . LYS A 1 92 ? -28.803 2.992 5.393 1.00 80.31 92 LYS A CA 1
ATOM 716 C C . LYS A 1 92 ? -28.220 3.811 6.556 1.00 80.31 92 LYS A C 1
ATOM 718 O O . LYS A 1 92 ? -28.963 4.469 7.273 1.00 80.31 92 LYS A O 1
ATOM 723 N N . ALA A 1 93 ? -26.911 3.746 6.787 1.00 80.81 93 ALA A N 1
ATOM 724 C CA . ALA A 1 93 ? -26.263 4.527 7.838 1.00 80.81 93 ALA A CA 1
ATOM 725 C C . ALA A 1 93 ? -26.259 6.018 7.479 1.00 80.81 93 ALA A C 1
ATOM 727 O O . ALA A 1 93 ? -26.589 6.843 8.327 1.00 80.81 93 ALA A O 1
ATOM 728 N N . ASN A 1 94 ? -25.985 6.348 6.213 1.00 81.94 94 ASN A N 1
ATOM 729 C CA . ASN A 1 94 ? -26.077 7.725 5.733 1.00 81.94 94 ASN A CA 1
ATOM 730 C C . ASN A 1 94 ? -27.505 8.259 5.849 1.00 81.94 94 ASN A C 1
ATOM 732 O O . ASN A 1 94 ? -27.677 9.322 6.423 1.00 81.94 94 ASN A O 1
ATOM 736 N N . SER A 1 95 ? -28.527 7.505 5.435 1.00 83.31 95 SER A N 1
ATOM 737 C CA . SER A 1 95 ? -29.921 7.957 5.531 1.00 83.31 95 SER A CA 1
ATOM 738 C C . SER A 1 95 ? -30.385 8.184 6.973 1.00 83.31 95 SER A C 1
ATOM 740 O O . SER A 1 95 ? -31.156 9.101 7.229 1.00 83.31 95 SER A O 1
ATOM 742 N N . ILE A 1 96 ? -29.920 7.370 7.930 1.00 83.38 96 ILE A N 1
ATOM 743 C CA . ILE A 1 96 ? -30.223 7.577 9.358 1.00 83.38 96 ILE A CA 1
ATOM 744 C C . ILE A 1 96 ? -29.567 8.863 9.868 1.00 83.38 96 ILE A C 1
ATOM 746 O O . ILE A 1 96 ? -30.161 9.577 10.671 1.00 83.38 96 ILE A O 1
ATOM 750 N N . LEU A 1 97 ? -28.345 9.152 9.415 1.00 82.50 97 LEU A N 1
ATOM 751 C CA . LEU A 1 97 ? -27.597 10.322 9.857 1.00 82.50 97 LEU A CA 1
ATOM 752 C C . LEU A 1 97 ? -28.047 11.607 9.158 1.00 82.50 97 LEU A C 1
ATOM 754 O O . LEU A 1 97 ? -28.079 12.634 9.821 1.00 82.50 97 LEU A O 1
ATOM 758 N N . THR A 1 98 ? -28.402 11.575 7.869 1.00 84.69 98 THR A N 1
ATOM 759 C CA . THR A 1 98 ? -28.804 12.764 7.094 1.00 84.69 98 THR A CA 1
ATOM 760 C C . THR A 1 98 ? -30.296 13.059 7.179 1.00 84.69 98 THR A C 1
ATOM 762 O O . THR A 1 98 ? -30.669 14.229 7.198 1.00 84.69 98 THR A O 1
ATOM 765 N N . GLY A 1 99 ? -31.147 12.037 7.318 1.00 86.94 99 GLY A N 1
ATOM 766 C CA . GLY A 1 99 ? -32.605 12.188 7.356 1.00 86.94 99 GLY A CA 1
ATOM 767 C C . GLY A 1 99 ? -33.111 13.224 8.371 1.00 86.94 99 GLY A C 1
ATOM 768 O O . GLY A 1 99 ? -33.910 14.080 8.000 1.00 86.94 99 GLY A O 1
ATOM 769 N N . PRO A 1 100 ? -32.626 13.241 9.629 1.00 86.62 100 PRO A N 1
ATOM 770 C CA . PRO A 1 100 ? -33.027 14.261 10.595 1.00 86.62 100 PRO A CA 1
ATOM 771 C C . PRO A 1 100 ? -32.690 15.686 10.135 1.00 86.62 100 PRO A C 1
ATOM 773 O O . PRO A 1 100 ? -33.510 16.588 10.297 1.00 86.62 100 PRO A O 1
ATOM 776 N N . PHE A 1 101 ? -31.522 15.892 9.517 1.00 85.31 101 PHE A N 1
ATOM 777 C CA . PHE A 1 101 ? -31.118 17.206 9.006 1.00 85.31 101 PHE A CA 1
ATOM 778 C C . PHE A 1 101 ? -31.963 17.639 7.806 1.00 85.31 101 PHE A C 1
ATOM 780 O O . PHE A 1 101 ? -32.310 18.813 7.704 1.00 85.31 101 PHE A O 1
ATOM 787 N N . GLU A 1 102 ? -32.340 16.702 6.936 1.00 85.06 102 GLU A N 1
ATOM 788 C CA . GLU A 1 102 ? -33.236 16.953 5.797 1.00 85.06 102 GLU A CA 1
ATOM 789 C C . GLU A 1 102 ? -34.648 17.365 6.251 1.00 85.06 102 GLU A C 1
ATOM 791 O O . GLU A 1 102 ? -35.300 18.167 5.586 1.00 85.06 102 GLU A O 1
ATOM 796 N N . ILE A 1 103 ? -35.095 16.889 7.419 1.00 85.69 103 ILE A N 1
ATOM 797 C CA . ILE A 1 103 ? -36.380 17.253 8.047 1.00 85.69 103 ILE A CA 1
ATOM 798 C C . ILE A 1 103 ? -36.262 18.561 8.871 1.00 85.69 103 ILE A C 1
ATOM 800 O O . ILE A 1 103 ? -37.241 19.055 9.427 1.00 85.69 103 ILE A O 1
ATOM 804 N N . GLY A 1 104 ? -35.074 19.177 8.923 1.00 83.31 104 GLY A N 1
ATOM 805 C CA . GLY A 1 104 ? -34.835 20.454 9.602 1.00 83.31 104 GLY A CA 1
ATOM 806 C C . GLY A 1 104 ? -34.415 20.332 11.068 1.00 83.31 104 GLY A C 1
ATOM 807 O O . GLY A 1 104 ? -34.359 21.344 11.773 1.00 83.31 104 GLY A O 1
ATOM 808 N N . HIS A 1 105 ? -34.078 19.129 11.548 1.00 82.38 105 HIS A N 1
ATOM 809 C CA . HIS A 1 105 ? -33.465 18.988 12.865 1.00 82.38 105 HIS A CA 1
ATOM 810 C C . HIS A 1 105 ? -32.050 19.560 12.860 1.00 82.38 105 HIS A C 1
ATOM 812 O O . HIS A 1 105 ? -31.176 19.155 12.096 1.00 82.38 105 HIS A O 1
ATOM 818 N N . THR A 1 106 ? -31.805 20.487 13.780 1.00 82.25 106 THR A N 1
ATOM 819 C CA . THR A 1 106 ? -30.457 20.959 14.093 1.00 82.25 106 THR A CA 1
ATOM 820 C C . THR A 1 106 ? -29.857 20.109 15.213 1.00 82.25 106 THR A C 1
ATOM 822 O O . THR A 1 106 ? -30.607 19.553 16.025 1.00 82.25 106 THR A O 1
ATOM 825 N N . PRO A 1 107 ? -28.519 20.048 15.346 1.00 77.81 107 PRO A N 1
ATOM 826 C CA . PRO A 1 107 ? -27.869 19.323 16.441 1.00 77.81 107 PRO A CA 1
ATOM 827 C C . PRO A 1 107 ? -28.377 19.739 17.830 1.00 77.81 107 PRO A C 1
ATOM 829 O O . PRO A 1 107 ? -28.465 18.923 18.740 1.00 77.81 107 PRO A O 1
ATOM 832 N N . THR A 1 108 ? -28.771 21.005 17.987 1.00 77.81 108 THR A N 1
ATOM 833 C CA . THR A 1 108 ? -29.329 21.548 19.231 1.00 77.81 108 THR A CA 1
ATOM 834 C C . THR A 1 108 ? -30.717 20.987 19.550 1.00 77.81 108 THR A C 1
ATOM 836 O O . THR A 1 108 ? -31.048 20.814 20.721 1.00 77.81 108 THR A O 1
ATOM 839 N N . SER A 1 109 ? -31.526 20.676 18.532 1.00 77.06 109 SER A N 1
ATOM 840 C CA . SER A 1 109 ? -32.857 20.083 18.721 1.00 77.06 109 SER A CA 1
ATOM 841 C C . SER A 1 109 ? -32.801 18.631 19.215 1.00 77.06 109 SER A C 1
ATOM 843 O O . SER A 1 109 ? -33.677 18.221 19.969 1.00 77.06 109 SER A O 1
ATOM 845 N N . ALA A 1 110 ? -31.733 17.891 18.889 1.00 68.75 110 ALA A N 1
ATOM 846 C CA . ALA A 1 110 ? -31.540 16.494 19.295 1.00 68.75 110 ALA A CA 1
ATOM 847 C C . ALA A 1 110 ? -31.252 16.311 20.799 1.00 68.75 110 ALA A C 1
ATOM 849 O O . ALA A 1 110 ? -31.389 15.216 21.326 1.00 68.75 110 ALA A O 1
ATOM 850 N N . LEU A 1 111 ? -30.863 17.376 21.510 1.00 69.19 111 LEU A N 1
ATOM 851 C CA . LEU A 1 111 ? -30.677 17.345 22.968 1.00 69.19 111 LEU A CA 1
ATOM 852 C C . LEU A 1 111 ? -32.001 17.423 23.747 1.00 69.19 111 LEU A C 1
ATOM 854 O O . LEU A 1 111 ? -31.993 17.272 24.966 1.00 69.19 111 LEU A O 1
ATOM 858 N N . ARG A 1 112 ? -33.116 17.736 23.072 1.00 63.03 112 ARG A N 1
ATOM 859 C CA . ARG A 1 112 ? -34.426 18.005 23.692 1.00 63.03 112 ARG A CA 1
ATOM 860 C C . ARG A 1 112 ? -35.484 16.929 23.404 1.00 63.03 112 ARG A C 1
ATOM 862 O O . ARG A 1 112 ? -36.640 17.143 23.758 1.00 63.03 112 ARG A O 1
ATOM 869 N N . SER A 1 113 ? -35.101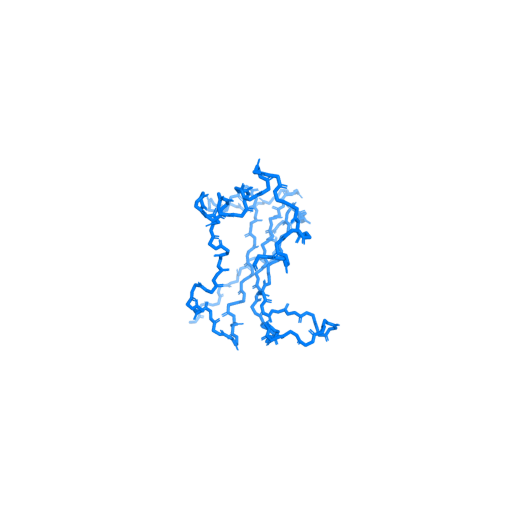 15.830 22.753 1.00 57.19 113 SER A N 1
ATOM 870 C CA . SER A 1 113 ? -35.948 14.664 22.454 1.00 57.19 113 SER A CA 1
ATOM 871 C C . SER A 1 113 ? -35.792 13.557 23.483 1.00 57.19 113 SER A C 1
ATOM 873 O O . SER A 1 113 ? -34.621 13.302 23.846 1.00 57.19 113 SER A O 1
#

Foldseek 3Di:
DDDDPDPPDDAPAWPDKDKDDDPLQDDPPDPPDPSNPNFPWMKMKTKHADPDDDPPPPPPAPRIDIDMDTDPGGPDDPDDPPPPPPPPCPPVNVCVVCVCVVVPDDPVNVVVD

Solvent-accessible surface area (backbone atoms only — not comparable to full-atom values): 7426 Å² total; per-residue (Å²): 137,87,80,81,83,71,82,91,78,68,46,86,41,79,76,42,76,51,79,48,63,44,85,32,43,48,61,92,87,53,78,94,47,98,58,49,71,63,36,70,25,35,36,38,42,36,36,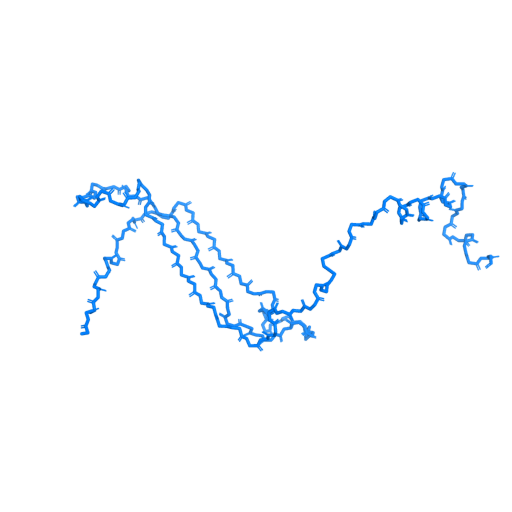20,35,61,87,59,93,71,89,65,90,49,93,85,62,63,97,51,48,71,47,77,50,76,41,92,47,72,85,62,82,85,80,58,84,76,77,61,72,74,68,75,74,47,70,68,55,48,49,65,66,46,47,50,49,77,76,66,52,47,82,75,56,66,77,76,111